Protein AF-A0A1A8FMG8-F1 (afdb_monomer_lite)

Radius of gyration: 20.98 Å; chains: 1; bounding box: 56×38×68 Å

Sequence (111 aa):
EGEAAQHEEPMEPPEDKEGRSFVEVINEKYSPENFPYRRGPGMGVVVPTAGLQGSPMKDRLNLPSVLVLNGCGICRAGDQAEIAVFCAHVMELDMSHNKLQDWHEVLLFTV

Organism: NCBI:txid1143690

pLDDT: mean 70.26, std 19.55, range [32.72, 92.75]

Structure (mmCIF, N/CA/C/O backbone):
data_AF-A0A1A8FMG8-F1
#
_entry.id   AF-A0A1A8FMG8-F1
#
loop_
_atom_site.group_PDB
_atom_site.id
_atom_site.type_symbol
_atom_site.l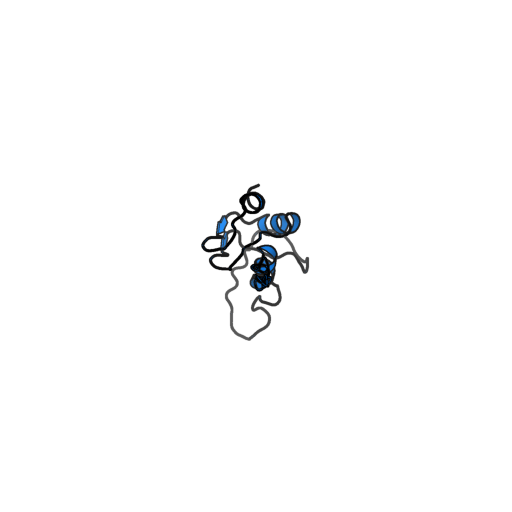abel_atom_id
_atom_site.label_alt_id
_atom_site.label_comp_id
_atom_site.label_asym_id
_atom_site.label_entity_id
_atom_site.label_seq_id
_atom_site.pdbx_PDB_ins_code
_atom_site.Cartn_x
_atom_site.Cartn_y
_atom_site.Cartn_z
_atom_site.occupancy
_atom_site.B_iso_or_equiv
_atom_site.auth_seq_id
_atom_site.auth_comp_id
_atom_site.auth_asym_id
_atom_site.auth_atom_id
_atom_site.pdbx_PDB_model_num
ATOM 1 N N . GLU A 1 1 ? -31.108 18.168 52.484 1.00 38.62 1 GLU A N 1
ATOM 2 C CA . GLU A 1 1 ? -31.113 18.857 51.177 1.00 38.62 1 GLU A CA 1
ATOM 3 C C . GLU A 1 1 ? -29.652 19.198 50.909 1.00 38.62 1 GLU A C 1
ATOM 5 O O . GLU A 1 1 ? -29.122 20.058 51.581 1.00 38.62 1 GLU A O 1
ATOM 10 N N . GLY A 1 2 ? -28.849 18.343 50.287 1.00 45.72 2 GLY A N 1
ATOM 11 C CA . GLY A 1 2 ? -28.903 17.921 48.891 1.00 45.72 2 GLY A CA 1
ATOM 12 C C . GLY A 1 2 ? -27.518 18.232 48.312 1.00 45.72 2 GLY A C 1
ATOM 13 O O . GLY A 1 2 ? -27.349 19.235 47.633 1.00 45.72 2 GLY A O 1
ATOM 14 N N . GLU A 1 3 ? -26.513 17.444 48.699 1.00 43.56 3 GLU A N 1
ATOM 15 C CA . GLU A 1 3 ? -25.111 17.644 48.321 1.00 43.56 3 GLU A CA 1
ATOM 16 C C . GLU A 1 3 ? -24.897 17.018 46.938 1.00 43.56 3 GLU A C 1
ATOM 18 O O . GLU A 1 3 ? -24.926 15.797 46.776 1.00 43.56 3 GLU A O 1
ATOM 23 N N . ALA A 1 4 ? -24.801 17.863 45.910 1.00 44.75 4 ALA A N 1
ATOM 24 C CA . ALA A 1 4 ? -24.586 17.428 44.538 1.00 44.75 4 ALA A CA 1
ATOM 25 C C . ALA A 1 4 ? -23.133 16.964 44.382 1.00 44.75 4 ALA A C 1
ATOM 27 O O . ALA A 1 4 ? -22.232 17.766 44.139 1.00 44.75 4 ALA A O 1
ATOM 28 N N . ALA A 1 5 ? -22.916 15.660 44.548 1.00 47.78 5 ALA A N 1
ATOM 29 C CA . ALA A 1 5 ? -21.690 14.996 44.142 1.00 47.78 5 ALA A CA 1
ATOM 30 C C . ALA A 1 5 ? -21.519 15.183 42.628 1.00 47.78 5 ALA A C 1
ATOM 32 O O . ALA A 1 5 ? -22.296 14.658 41.827 1.00 47.78 5 ALA A O 1
ATOM 33 N N . GLN A 1 6 ? -20.527 15.983 42.249 1.00 46.69 6 GLN A N 1
ATOM 34 C CA . GLN A 1 6 ? -20.083 16.110 40.871 1.00 46.69 6 GLN A CA 1
ATOM 35 C C . GLN A 1 6 ? -19.485 14.758 40.476 1.00 46.69 6 GLN A C 1
ATOM 37 O O . GLN A 1 6 ? -18.485 14.324 41.042 1.00 46.69 6 GLN A O 1
ATOM 42 N N . HIS A 1 7 ? -20.169 14.057 39.572 1.00 42.97 7 HIS A N 1
ATOM 43 C CA . HIS A 1 7 ? -19.649 12.872 38.904 1.00 42.97 7 HIS A CA 1
ATOM 44 C C . HIS A 1 7 ? -18.408 13.305 38.116 1.00 42.97 7 HIS A C 1
ATOM 46 O O . HIS A 1 7 ? -18.523 13.932 37.065 1.00 42.97 7 HIS A O 1
ATOM 52 N N . GLU A 1 8 ? -17.222 13.013 38.640 1.00 51.19 8 GLU A N 1
ATOM 53 C CA . GLU A 1 8 ? -16.017 12.933 37.823 1.00 51.19 8 GLU A CA 1
ATOM 54 C C . GLU A 1 8 ? -16.092 11.595 37.085 1.00 51.19 8 GLU A C 1
ATOM 56 O O . GLU A 1 8 ? -15.665 10.555 37.588 1.00 51.19 8 GLU A O 1
ATOM 61 N N . GLU A 1 9 ? -16.737 11.601 35.918 1.00 54.06 9 GLU A N 1
ATOM 62 C CA . GLU A 1 9 ? -16.620 10.481 34.990 1.00 54.06 9 GLU A CA 1
ATOM 63 C C . GLU A 1 9 ? -15.141 10.371 34.592 1.00 54.06 9 GLU A C 1
ATOM 65 O O . GLU A 1 9 ? -14.533 11.389 34.238 1.00 54.06 9 GLU A O 1
ATOM 70 N N . PRO A 1 10 ? -14.515 9.185 34.693 1.00 55.12 10 PRO A N 1
ATOM 71 C CA . PRO A 1 10 ? -13.142 9.027 34.258 1.00 55.12 10 PRO A CA 1
ATOM 72 C C . PRO A 1 10 ? -13.115 9.314 32.761 1.00 55.12 10 PRO A C 1
ATOM 74 O O . PRO A 1 10 ? -13.730 8.595 31.981 1.00 55.12 10 PRO A O 1
ATOM 77 N N . MET A 1 11 ? -12.430 10.396 32.390 1.00 49.41 11 MET A N 1
ATOM 78 C CA . MET A 1 11 ? -12.104 10.738 31.013 1.00 49.41 11 MET A CA 1
ATOM 79 C C . MET A 1 11 ? -11.535 9.487 30.345 1.00 49.41 11 MET A C 1
ATOM 81 O O . MET A 1 11 ? -10.411 9.076 30.639 1.00 49.41 11 MET A O 1
ATOM 85 N N . GLU A 1 12 ? -12.352 8.849 29.508 1.00 49.41 12 GLU A N 1
ATOM 86 C CA . GLU A 1 12 ? -11.921 7.740 28.675 1.00 49.41 12 GLU A CA 1
ATOM 87 C C . GLU A 1 12 ? -10.710 8.244 27.874 1.00 49.41 12 GLU A C 1
ATOM 89 O O . GLU A 1 12 ? -10.768 9.348 27.312 1.00 49.41 12 GLU A O 1
ATOM 94 N N . PRO A 1 13 ? -9.571 7.525 27.888 1.00 51.00 13 PRO A N 1
ATOM 95 C CA . PRO A 1 13 ? -8.430 7.918 27.076 1.00 51.00 13 PRO A CA 1
ATOM 96 C C . PRO A 1 13 ? -8.911 8.023 25.624 1.00 51.00 13 PRO A C 1
ATOM 98 O O . PRO A 1 13 ? -9.755 7.217 25.226 1.00 51.00 13 PRO A O 1
ATOM 101 N N . PRO A 1 14 ? -8.441 9.014 24.844 1.00 51.84 14 PRO A N 1
ATOM 102 C CA . PRO A 1 14 ? -8.870 9.162 23.460 1.00 51.84 14 PRO A CA 1
ATOM 103 C C . PRO A 1 14 ? -8.670 7.821 22.759 1.00 51.84 14 PRO A C 1
ATOM 105 O O . PRO A 1 14 ? -7.534 7.359 22.673 1.00 51.84 14 PRO A O 1
ATOM 108 N N . GLU A 1 15 ? -9.769 7.187 22.334 1.00 50.34 15 GLU A N 1
ATOM 109 C CA . GLU A 1 15 ? -9.728 5.917 21.614 1.00 50.34 15 GLU A CA 1
ATOM 110 C C . GLU A 1 15 ? -8.694 6.047 20.503 1.00 50.34 15 GLU A C 1
ATOM 112 O O . GLU A 1 15 ? -8.780 6.948 19.661 1.00 50.34 15 GLU A O 1
ATOM 117 N N . ASP A 1 16 ? -7.674 5.199 20.585 1.00 50.31 16 ASP A N 1
ATOM 118 C CA . ASP A 1 16 ? -6.466 5.235 19.787 1.00 50.31 16 ASP A CA 1
ATOM 119 C C . ASP A 1 16 ? -6.759 5.568 18.314 1.00 50.31 16 ASP A C 1
ATOM 121 O O . ASP A 1 16 ? -7.082 4.707 17.493 1.00 50.31 16 ASP A O 1
ATOM 125 N N . LYS A 1 17 ? -6.508 6.827 17.938 1.00 49.53 17 LYS A N 1
ATOM 126 C CA . LYS A 1 17 ? -6.073 7.171 16.574 1.00 49.53 17 LYS A CA 1
ATOM 127 C C . LYS A 1 17 ? -4.612 6.746 16.333 1.00 49.53 17 LYS A C 1
ATOM 129 O O . LYS A 1 17 ? -4.020 7.132 15.326 1.00 49.53 17 LYS A O 1
ATOM 134 N N . GLU A 1 18 ? -4.075 5.920 17.228 1.00 58.16 18 GLU A N 1
ATOM 135 C CA . GLU A 1 18 ? -2.754 5.294 17.257 1.00 58.16 18 GLU A CA 1
ATOM 136 C C . GLU A 1 18 ? -2.700 3.986 16.438 1.00 58.16 18 GLU A C 1
ATOM 138 O O . GLU A 1 18 ? -1.956 3.055 16.743 1.00 58.16 18 GLU A O 1
ATOM 143 N N . GLY A 1 19 ? -3.528 3.844 15.402 1.00 71.19 19 GLY A N 1
ATOM 144 C CA . GLY A 1 19 ? -3.394 2.714 14.486 1.00 71.19 19 GLY A CA 1
ATOM 145 C C . GLY A 1 19 ? -2.397 3.006 13.359 1.00 71.19 19 GLY A C 1
ATOM 146 O O . GLY A 1 19 ? -2.107 4.157 13.032 1.00 71.19 19 GLY A O 1
ATOM 147 N N . ARG A 1 20 ? -1.860 1.937 12.762 1.00 88.19 20 ARG A N 1
ATOM 148 C CA . ARG A 1 20 ? -0.809 2.026 11.739 1.00 88.19 20 ARG A CA 1
ATOM 149 C C . ARG A 1 20 ? -1.337 2.627 10.439 1.00 88.19 20 ARG A C 1
ATOM 151 O O . ARG A 1 20 ? -2.464 2.342 10.027 1.00 88.19 20 ARG A O 1
ATOM 158 N N . SER A 1 21 ? -0.501 3.401 9.764 1.00 91.56 21 SER A N 1
ATOM 159 C CA . SER A 1 21 ? -0.756 3.898 8.418 1.00 91.56 21 SER A CA 1
ATOM 160 C C . SER A 1 21 ? -0.250 2.941 7.335 1.00 91.56 21 SER A C 1
ATOM 162 O O . SER A 1 21 ? 0.630 2.109 7.574 1.00 91.56 21 SER A O 1
ATOM 164 N N . PHE A 1 22 ? -0.785 3.061 6.118 1.00 91.06 22 PHE A N 1
ATOM 165 C CA . PHE A 1 22 ? -0.281 2.326 4.955 1.00 91.06 22 PHE A CA 1
ATOM 166 C C . PHE A 1 22 ? 1.203 2.624 4.709 1.00 91.06 22 PHE A C 1
ATOM 168 O O . PHE A 1 22 ? 1.983 1.692 4.524 1.00 91.06 22 PHE A O 1
ATOM 175 N N . VAL A 1 23 ? 1.601 3.899 4.780 1.00 88.38 23 VAL A N 1
ATOM 176 C CA . VAL A 1 23 ? 2.999 4.335 4.624 1.00 88.38 23 VAL A CA 1
ATOM 177 C C . VAL A 1 23 ? 3.914 3.647 5.641 1.00 88.38 23 VAL A C 1
ATOM 179 O O . VAL A 1 23 ? 4.956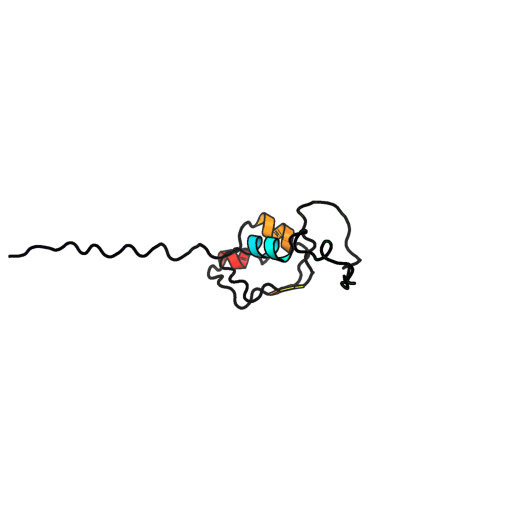 3.109 5.270 1.00 88.38 23 VAL A O 1
ATOM 182 N N . GLU A 1 24 ? 3.516 3.589 6.914 1.00 88.88 24 GLU A N 1
ATOM 183 C CA . GLU A 1 24 ? 4.298 2.907 7.954 1.00 88.88 24 GLU A CA 1
ATOM 184 C C . GLU A 1 24 ? 4.429 1.408 7.688 1.00 88.88 24 GLU A C 1
ATOM 186 O O . GLU A 1 24 ? 5.532 0.868 7.761 1.00 88.88 24 GLU A O 1
ATOM 191 N N . VAL A 1 25 ? 3.333 0.730 7.331 1.00 88.25 25 VAL A N 1
ATOM 192 C CA . VAL A 1 25 ? 3.358 -0.715 7.055 1.00 88.25 25 VAL A CA 1
ATOM 193 C C . VAL A 1 25 ? 4.219 -1.035 5.836 1.00 88.25 25 VAL A C 1
ATOM 195 O O . VAL A 1 25 ? 4.954 -2.024 5.845 1.00 88.25 25 VAL A O 1
ATOM 198 N N . ILE A 1 26 ? 4.157 -0.205 4.795 1.00 86.00 26 ILE A N 1
ATOM 199 C CA . ILE A 1 26 ? 4.999 -0.339 3.607 1.00 86.00 26 ILE A CA 1
ATOM 200 C C . ILE A 1 26 ? 6.470 -0.191 3.965 1.00 86.00 26 ILE A C 1
ATOM 202 O O . ILE A 1 26 ? 7.273 -1.060 3.614 1.00 86.00 26 ILE A O 1
ATOM 206 N N . ASN A 1 27 ? 6.812 0.859 4.707 1.00 82.62 27 ASN A N 1
ATOM 207 C CA . ASN A 1 27 ? 8.178 1.083 5.149 1.00 82.62 27 ASN A CA 1
ATOM 208 C C . ASN A 1 27 ? 8.663 -0.063 6.044 1.00 82.62 27 ASN A C 1
ATOM 210 O O . ASN A 1 27 ? 9.768 -0.547 5.843 1.00 82.62 27 ASN A O 1
ATOM 214 N N . GLU A 1 28 ? 7.849 -0.587 6.959 1.00 81.81 28 GLU A N 1
ATOM 215 C CA . GLU A 1 28 ? 8.221 -1.727 7.809 1.00 81.81 28 GLU A CA 1
ATOM 216 C C . GLU A 1 28 ? 8.455 -3.009 6.984 1.00 81.81 28 GLU A C 1
ATOM 218 O O . GLU A 1 28 ? 9.474 -3.689 7.129 1.00 81.81 28 GLU A O 1
ATOM 223 N N . LYS A 1 29 ? 7.527 -3.345 6.079 1.00 80.00 29 LYS A N 1
ATOM 224 C CA . LYS A 1 29 ? 7.570 -4.594 5.302 1.00 80.00 29 LYS A CA 1
ATOM 225 C C . LYS A 1 29 ? 8.664 -4.599 4.246 1.00 80.00 29 LYS A C 1
ATOM 227 O O . LYS A 1 29 ? 9.329 -5.623 4.077 1.00 80.00 29 LYS A O 1
ATOM 232 N N . TYR A 1 30 ? 8.838 -3.480 3.555 1.00 75.81 30 TYR A N 1
ATOM 233 C CA . TYR A 1 30 ? 9.707 -3.364 2.391 1.00 75.81 30 TYR A CA 1
ATOM 234 C C . TYR A 1 30 ? 10.977 -2.560 2.678 1.00 75.81 30 TYR A C 1
ATOM 236 O O . TYR A 1 30 ? 11.740 -2.297 1.756 1.00 75.81 30 TYR A O 1
ATOM 244 N N . SER A 1 31 ? 11.273 -2.207 3.932 1.00 70.50 31 SER A N 1
ATOM 245 C CA . SER A 1 31 ? 12.547 -1.563 4.265 1.00 70.50 31 SER A CA 1
ATOM 246 C C . SER A 1 31 ? 13.746 -2.346 3.712 1.00 70.50 31 SER A C 1
ATOM 248 O O . SER A 1 31 ? 13.805 -3.570 3.873 1.00 70.50 31 SER A O 1
ATOM 250 N N . PRO A 1 32 ? 14.755 -1.665 3.130 1.00 63.62 32 PRO A N 1
ATOM 251 C CA . PRO A 1 32 ? 15.979 -2.297 2.624 1.00 63.62 32 PRO A CA 1
ATOM 252 C C . PRO A 1 32 ? 16.714 -3.128 3.687 1.00 63.62 32 PRO A C 1
ATOM 254 O O . PRO A 1 32 ? 17.410 -4.083 3.348 1.00 63.62 32 PRO A O 1
ATOM 257 N N . GLU A 1 33 ? 16.534 -2.797 4.967 1.00 63.03 33 GLU A N 1
ATOM 258 C CA . GLU A 1 33 ? 17.106 -3.508 6.117 1.00 63.03 33 GLU A CA 1
ATOM 259 C C . GLU A 1 33 ? 16.368 -4.812 6.462 1.00 63.03 33 GLU A C 1
ATOM 261 O O . GLU A 1 33 ? 16.970 -5.733 7.015 1.00 63.03 33 GLU A O 1
ATOM 266 N N . ASN A 1 34 ? 15.084 -4.912 6.105 1.00 58.38 34 ASN A N 1
ATOM 267 C CA . ASN A 1 34 ? 14.254 -6.099 6.310 1.00 58.38 34 ASN A CA 1
ATOM 268 C C . ASN A 1 34 ? 14.337 -7.079 5.124 1.00 58.38 34 ASN A C 1
ATOM 270 O O . ASN A 1 34 ? 13.938 -8.241 5.230 1.00 58.38 34 ASN A O 1
ATOM 274 N N . PHE A 1 35 ? 14.904 -6.643 3.993 1.00 56.66 35 PHE A N 1
ATOM 275 C CA . PHE A 1 35 ? 15.237 -7.549 2.903 1.00 56.66 35 PHE A CA 1
ATOM 276 C C . PHE A 1 35 ? 16.399 -8.473 3.321 1.00 56.66 35 PHE A C 1
ATOM 278 O O . PHE A 1 35 ? 17.452 -7.994 3.749 1.00 56.66 35 PHE A O 1
ATOM 285 N N . PRO A 1 36 ? 16.277 -9.805 3.149 1.00 53.16 36 PRO A N 1
ATOM 286 C CA . PRO A 1 36 ? 17.214 -10.801 3.687 1.00 53.16 36 PRO A CA 1
ATOM 287 C C . PRO A 1 36 ? 18.638 -10.784 3.093 1.00 53.16 36 PRO A C 1
ATOM 289 O O . PRO A 1 36 ? 19.433 -11.682 3.365 1.00 53.16 36 PRO A O 1
ATOM 292 N N . TYR A 1 37 ? 19.038 -9.745 2.357 1.00 47.47 37 TYR A N 1
ATOM 293 C CA . TYR A 1 37 ? 20.383 -9.605 1.791 1.00 47.47 37 TYR A CA 1
ATOM 294 C C . TYR A 1 37 ? 21.507 -9.415 2.826 1.00 47.47 37 TYR A C 1
ATOM 296 O O . TYR A 1 37 ? 22.672 -9.280 2.448 1.00 47.47 37 TYR A O 1
ATOM 304 N N . ARG A 1 38 ? 21.205 -9.417 4.133 1.00 52.66 38 ARG A N 1
ATOM 305 C CA . ARG A 1 38 ? 22.202 -9.236 5.202 1.00 52.66 38 ARG A CA 1
ATOM 306 C C . ARG A 1 38 ? 22.123 -10.250 6.346 1.00 52.66 38 ARG A C 1
ATOM 308 O O . ARG A 1 38 ? 22.641 -9.967 7.423 1.00 52.66 38 ARG A O 1
ATOM 315 N N . ARG A 1 39 ? 21.555 -11.450 6.153 1.00 53.69 39 ARG A N 1
ATOM 316 C CA . ARG A 1 39 ? 21.666 -12.499 7.187 1.00 53.69 39 ARG A CA 1
ATOM 317 C C . ARG A 1 39 ? 21.707 -13.927 6.636 1.00 53.69 39 ARG A C 1
ATOM 319 O O . ARG A 1 39 ? 20.742 -14.671 6.726 1.00 53.69 39 ARG A O 1
ATOM 326 N N . GLY A 1 40 ? 22.889 -14.328 6.169 1.00 48.47 40 GLY A N 1
ATOM 327 C CA . GLY A 1 40 ? 23.316 -15.732 6.163 1.00 48.47 40 GLY A CA 1
ATOM 328 C C . GLY A 1 40 ? 23.732 -16.298 4.796 1.00 48.47 40 GLY A C 1
ATOM 329 O O . GLY A 1 40 ? 23.223 -15.862 3.768 1.00 48.47 40 GLY A O 1
ATOM 330 N N . PRO A 1 41 ? 24.637 -17.297 4.768 1.00 52.88 41 PRO A N 1
ATOM 331 C CA . PRO A 1 41 ? 25.070 -18.008 3.561 1.00 52.88 41 PRO A CA 1
ATOM 332 C C . PRO A 1 41 ? 24.019 -19.032 3.078 1.00 52.88 41 PRO A C 1
ATOM 334 O O . PRO A 1 41 ? 24.346 -20.172 2.758 1.00 52.88 41 PRO A O 1
ATOM 337 N N . GLY A 1 42 ? 22.741 -18.650 3.066 1.00 53.66 42 GLY A N 1
ATOM 338 C CA . GLY A 1 42 ? 21.637 -19.466 2.566 1.00 53.66 42 GLY A CA 1
ATOM 339 C C . GLY A 1 42 ? 21.067 -18.829 1.308 1.00 53.66 42 GLY A C 1
ATOM 340 O O . GLY A 1 42 ? 20.713 -17.653 1.325 1.00 53.66 42 GLY A O 1
ATOM 341 N N . MET A 1 43 ? 20.998 -19.584 0.212 1.00 48.47 43 MET A N 1
ATOM 342 C CA . MET A 1 43 ? 20.354 -19.134 -1.021 1.00 48.47 43 MET A CA 1
ATOM 343 C C . MET A 1 43 ? 18.884 -18.783 -0.755 1.00 48.47 43 MET A C 1
ATOM 345 O O . MET A 1 43 ? 18.036 -19.666 -0.663 1.00 48.47 43 MET A O 1
ATOM 349 N N . GLY A 1 44 ? 18.582 -17.492 -0.649 1.00 51.53 44 GLY A N 1
ATOM 350 C CA . GLY A 1 44 ? 17.235 -16.979 -0.851 1.00 51.53 44 GLY A CA 1
ATOM 351 C C . GLY A 1 44 ? 16.999 -16.835 -2.349 1.00 51.53 44 GLY A C 1
ATOM 352 O O . GLY A 1 44 ? 17.777 -16.170 -3.034 1.00 51.53 44 GLY A O 1
ATOM 353 N N . VAL A 1 45 ? 15.951 -17.469 -2.874 1.00 49.25 45 VAL A N 1
ATOM 354 C CA . VAL A 1 45 ? 15.505 -17.206 -4.244 1.00 49.25 45 VAL A CA 1
ATOM 355 C C . VAL A 1 45 ? 14.927 -15.802 -4.258 1.00 49.25 45 VAL A C 1
ATOM 357 O O . VAL A 1 45 ? 13.848 -15.552 -3.728 1.00 49.25 45 VAL A O 1
ATOM 360 N N . VAL A 1 46 ? 15.666 -14.880 -4.857 1.00 51.59 46 VAL A N 1
ATOM 361 C CA . VAL A 1 46 ? 15.108 -13.604 -5.277 1.00 51.59 46 VAL A CA 1
ATOM 362 C C . VAL A 1 46 ? 14.569 -13.828 -6.674 1.00 51.59 46 VAL A C 1
ATOM 364 O O . VAL A 1 46 ? 15.301 -14.270 -7.556 1.00 51.59 46 VAL A O 1
ATOM 367 N N . VAL A 1 47 ? 13.281 -13.566 -6.868 1.00 49.81 47 VAL A N 1
ATOM 368 C CA . VAL A 1 47 ? 12.747 -13.246 -8.189 1.00 49.81 47 VAL A CA 1
ATOM 369 C C . VAL A 1 47 ? 13.060 -11.770 -8.405 1.00 49.81 47 VAL A C 1
ATOM 371 O O . VAL A 1 47 ? 12.325 -10.924 -7.895 1.00 49.81 47 VAL A O 1
ATOM 374 N N . PRO A 1 48 ? 14.171 -11.404 -9.074 1.00 44.81 48 PRO A N 1
ATOM 375 C CA . PRO A 1 48 ? 14.283 -10.047 -9.556 1.00 44.81 48 PRO A CA 1
ATOM 376 C C . PRO A 1 48 ? 13.126 -9.879 -10.535 1.00 44.81 48 PRO A C 1
ATOM 378 O O . PRO A 1 48 ? 13.016 -10.641 -11.499 1.00 44.81 48 PRO A O 1
ATOM 381 N N . THR A 1 49 ? 12.264 -8.894 -10.302 1.00 45.06 49 THR A N 1
ATOM 382 C CA . THR A 1 49 ? 11.385 -8.356 -11.342 1.00 45.06 49 THR A CA 1
ATOM 383 C C . THR A 1 49 ? 12.295 -7.695 -12.380 1.00 45.06 49 THR A C 1
ATOM 385 O O . THR A 1 49 ? 12.482 -6.482 -12.420 1.00 45.06 49 THR A O 1
ATOM 388 N N . ALA A 1 50 ? 12.997 -8.522 -13.153 1.00 42.66 50 ALA A N 1
ATOM 389 C CA . ALA A 1 50 ? 13.913 -8.117 -14.193 1.00 42.66 50 ALA A CA 1
ATOM 390 C C . ALA A 1 50 ? 13.067 -7.537 -15.325 1.00 42.66 50 ALA A C 1
ATOM 392 O O . ALA A 1 50 ? 12.451 -8.280 -16.085 1.00 42.66 50 ALA A O 1
ATOM 393 N N . GLY A 1 51 ? 12.995 -6.208 -15.411 1.00 41.28 51 GLY A N 1
ATOM 394 C CA . GLY A 1 51 ? 12.326 -5.567 -16.541 1.00 41.28 51 GLY A CA 1
ATOM 395 C C . GLY A 1 51 ? 12.090 -4.063 -16.467 1.00 41.28 51 GLY A C 1
ATOM 396 O O . GLY A 1 51 ? 12.010 -3.446 -17.522 1.00 41.28 51 GLY A O 1
ATOM 397 N N . LEU A 1 52 ? 12.024 -3.437 -15.288 1.00 44.28 52 LEU A N 1
ATOM 398 C CA . LEU A 1 52 ? 11.731 -2.000 -15.191 1.00 44.28 52 LEU A CA 1
ATOM 399 C C . LEU A 1 52 ? 12.853 -1.258 -14.453 1.00 44.28 52 LEU A C 1
ATOM 401 O O . LEU A 1 52 ? 12.956 -1.270 -13.236 1.00 44.28 52 LEU A O 1
ATOM 405 N N . GLN A 1 53 ? 13.748 -0.692 -15.263 1.00 43.66 53 GLN A N 1
ATOM 406 C CA . GLN A 1 53 ? 14.593 0.483 -15.020 1.00 43.66 53 GLN A CA 1
ATOM 407 C C . GLN A 1 53 ? 14.798 0.972 -13.561 1.00 43.66 53 GLN A C 1
ATOM 409 O O . GLN A 1 53 ? 13.976 1.693 -13.014 1.00 43.66 53 GLN A O 1
ATOM 414 N N . GLY A 1 54 ? 16.020 0.768 -13.045 1.00 32.72 54 GLY A N 1
ATOM 415 C CA . GLY A 1 54 ? 16.916 1.906 -12.778 1.00 32.72 54 GLY A CA 1
ATOM 416 C C . GLY A 1 54 ? 17.003 2.517 -11.366 1.00 32.72 54 GLY A C 1
ATOM 417 O O . GLY A 1 54 ? 16.635 3.667 -11.203 1.00 32.72 54 GLY A O 1
ATOM 418 N N . SER A 1 55 ? 17.700 1.835 -10.444 1.00 35.47 55 SER A N 1
ATOM 419 C CA . SER A 1 55 ? 18.777 2.389 -9.577 1.00 35.47 55 SER A CA 1
ATOM 420 C C . SER A 1 55 ? 18.468 3.603 -8.637 1.00 35.47 55 SER A C 1
ATOM 422 O O . SER A 1 55 ? 17.332 4.016 -8.454 1.00 35.47 55 SER A O 1
ATOM 424 N N . PRO A 1 56 ? 19.470 4.149 -7.925 1.00 38.97 56 PRO A N 1
ATOM 425 C CA . PRO A 1 56 ? 19.749 4.032 -6.498 1.00 38.97 56 PRO A CA 1
ATOM 426 C C . PRO A 1 56 ? 19.196 5.223 -5.687 1.00 38.97 56 PRO A C 1
ATOM 428 O O . PRO A 1 56 ? 19.935 6.141 -5.336 1.00 38.97 56 PRO A O 1
ATOM 431 N N . MET A 1 57 ? 17.908 5.232 -5.361 1.00 37.56 57 MET A N 1
ATOM 432 C CA . MET A 1 57 ? 17.421 6.083 -4.271 1.00 37.56 57 MET A CA 1
ATOM 433 C C . MET A 1 57 ? 17.270 5.210 -3.036 1.00 37.56 57 MET A C 1
ATOM 435 O O . MET A 1 57 ? 16.591 4.189 -3.082 1.00 37.56 57 MET A O 1
ATOM 439 N N . LYS A 1 58 ? 17.928 5.605 -1.943 1.00 44.31 58 LYS A N 1
ATOM 440 C CA . LYS A 1 58 ? 17.911 4.899 -0.653 1.00 44.31 58 LYS A CA 1
ATOM 441 C C . LYS A 1 58 ? 16.491 4.748 -0.071 1.00 44.31 58 LYS A C 1
ATOM 443 O O . LYS A 1 58 ? 16.307 3.941 0.828 1.00 44.31 58 LYS A O 1
ATOM 448 N N . ASP A 1 59 ? 15.517 5.436 -0.669 1.00 53.16 59 ASP A N 1
ATOM 449 C CA . ASP A 1 59 ? 14.138 5.575 -0.203 1.00 53.16 59 ASP A CA 1
ATOM 450 C C . ASP A 1 59 ? 13.085 5.171 -1.261 1.00 53.16 59 ASP A C 1
ATOM 452 O O . ASP A 1 59 ? 11.891 5.357 -1.052 1.00 53.16 59 ASP A O 1
ATOM 456 N N . ARG A 1 60 ? 13.488 4.624 -2.424 1.00 57.44 60 ARG A N 1
ATOM 457 C CA . ARG A 1 60 ? 12.534 4.091 -3.420 1.00 57.44 60 ARG A CA 1
ATOM 458 C C . ARG A 1 60 ? 12.384 2.586 -3.251 1.00 57.44 60 ARG A C 1
ATOM 460 O O . ARG A 1 60 ? 13.191 1.801 -3.749 1.00 57.44 60 ARG A O 1
ATOM 467 N N . LEU A 1 61 ? 11.341 2.200 -2.530 1.00 65.19 61 LEU A N 1
ATOM 468 C CA . LEU A 1 61 ? 10.955 0.810 -2.336 1.00 65.19 61 LEU A CA 1
ATOM 469 C C . LEU A 1 61 ? 10.609 0.171 -3.689 1.00 65.19 61 LEU A C 1
ATOM 471 O O . LEU A 1 61 ? 9.781 0.686 -4.436 1.00 65.19 61 LEU A O 1
ATOM 475 N N . ASN A 1 62 ? 11.248 -0.957 -4.014 1.00 67.00 62 ASN A N 1
ATOM 476 C CA . ASN A 1 62 ? 10.877 -1.759 -5.182 1.00 67.00 62 ASN A CA 1
ATOM 477 C C . ASN A 1 62 ? 9.666 -2.614 -4.801 1.00 67.00 62 ASN A C 1
ATOM 479 O O . ASN A 1 62 ? 9.823 -3.745 -4.337 1.00 67.00 62 ASN A O 1
ATOM 483 N N . LEU A 1 63 ? 8.469 -2.042 -4.929 1.00 76.31 63 LEU A N 1
ATOM 484 C CA . LEU A 1 63 ? 7.232 -2.737 -4.595 1.00 76.31 63 LEU A CA 1
ATOM 485 C C . LEU A 1 63 ? 6.795 -3.670 -5.737 1.00 76.31 63 LEU A C 1
ATOM 487 O O . LEU A 1 63 ? 6.985 -3.345 -6.913 1.00 76.31 63 LEU A O 1
ATOM 491 N N . PRO A 1 64 ? 6.245 -4.854 -5.416 1.00 80.25 64 PRO A N 1
ATOM 492 C CA . PRO A 1 64 ? 5.683 -5.755 -6.417 1.00 80.25 64 PRO A CA 1
ATOM 493 C C . PRO A 1 64 ? 4.463 -5.124 -7.105 1.00 80.25 64 PRO A C 1
ATOM 495 O O . PRO A 1 64 ? 3.768 -4.302 -6.515 1.00 80.25 64 PRO A O 1
ATOM 498 N N . SER A 1 65 ? 4.156 -5.557 -8.333 1.00 83.94 65 SER A N 1
ATOM 499 C CA . S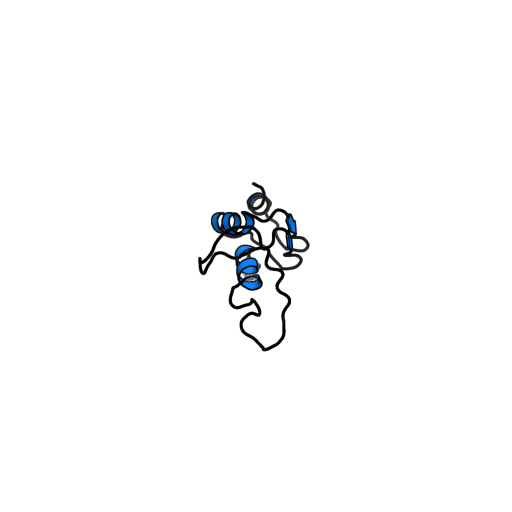ER A 1 65 ? 2.955 -5.106 -9.059 1.00 83.94 65 SER A CA 1
ATOM 500 C C . SER A 1 65 ? 1.650 -5.532 -8.378 1.00 83.94 65 SER A C 1
ATOM 502 O O . SER A 1 65 ? 0.618 -4.910 -8.594 1.00 83.94 65 SER A O 1
ATOM 504 N N . VAL A 1 66 ? 1.697 -6.587 -7.563 1.00 86.50 66 VAL A N 1
ATOM 505 C CA . VAL A 1 66 ? 0.607 -7.023 -6.686 1.00 86.50 66 VAL A CA 1
ATOM 506 C C . VAL A 1 66 ? 1.089 -6.872 -5.250 1.00 86.50 66 VAL A C 1
ATOM 508 O O . VAL A 1 66 ? 2.023 -7.559 -4.829 1.00 86.50 66 VAL A O 1
ATOM 511 N N . LEU A 1 67 ? 0.469 -5.964 -4.505 1.00 87.06 67 LEU A N 1
ATOM 512 C CA . LEU A 1 67 ? 0.832 -5.606 -3.143 1.00 87.06 67 LEU A CA 1
ATOM 513 C C . LEU A 1 67 ? -0.236 -6.120 -2.174 1.00 87.06 67 LEU A C 1
ATOM 515 O O . LEU A 1 67 ? -1.385 -5.688 -2.213 1.00 87.06 67 LEU A O 1
ATOM 519 N N . VAL A 1 68 ? 0.150 -7.044 -1.292 1.00 89.38 68 VAL A N 1
ATOM 520 C CA . VAL A 1 68 ? -0.763 -7.671 -0.325 1.00 89.38 68 VAL A CA 1
ATOM 521 C C . VAL A 1 68 ? -0.429 -7.196 1.083 1.00 89.38 68 VAL A C 1
ATOM 523 O O . VAL A 1 68 ? 0.604 -7.562 1.643 1.00 89.38 68 VAL A O 1
ATOM 526 N N . LEU A 1 69 ? -1.328 -6.402 1.663 1.00 88.12 69 LEU A N 1
ATOM 527 C CA . LEU A 1 69 ? -1.241 -5.840 3.015 1.00 88.12 69 LEU A CA 1
ATOM 528 C C . LEU A 1 69 ? -2.450 -6.243 3.874 1.00 88.12 69 LEU A C 1
ATOM 530 O O . LEU A 1 69 ? -2.903 -5.496 4.746 1.00 88.12 69 LEU A O 1
ATOM 534 N N . ASN A 1 70 ? -2.980 -7.441 3.639 1.00 88.75 70 ASN A N 1
ATOM 535 C CA . ASN A 1 70 ? -4.077 -8.008 4.411 1.00 88.75 70 ASN A CA 1
ATOM 536 C C . ASN A 1 70 ? -3.756 -8.067 5.917 1.00 88.75 70 ASN A C 1
ATOM 538 O O . ASN A 1 70 ? -2.642 -8.421 6.311 1.00 88.75 70 ASN A O 1
ATOM 542 N N . GLY A 1 71 ? -4.732 -7.724 6.764 1.00 87.44 71 GLY A N 1
ATOM 543 C CA . GLY A 1 71 ? -4.632 -7.944 8.213 1.00 87.44 71 GLY A CA 1
ATOM 544 C C . GLY A 1 71 ? -3.526 -7.145 8.914 1.00 87.44 71 GLY A C 1
ATOM 545 O O . GLY A 1 71 ? -3.143 -7.470 10.037 1.00 87.44 71 GLY A O 1
ATOM 546 N N . CYS A 1 72 ? -2.997 -6.097 8.277 1.00 88.75 72 CYS A N 1
ATOM 547 C CA . CYS A 1 72 ? -1.904 -5.289 8.818 1.00 88.75 72 CYS A CA 1
ATOM 548 C C . CYS A 1 72 ? -2.367 -4.278 9.884 1.00 88.75 72 CYS A C 1
ATOM 550 O O . CYS A 1 72 ? -1.547 -3.571 10.467 1.00 88.75 72 CYS A O 1
ATOM 552 N N . GLY A 1 73 ? -3.663 -4.223 10.195 1.00 89.44 73 GLY A N 1
ATOM 553 C CA . GLY A 1 73 ? -4.215 -3.280 11.167 1.00 89.44 73 GLY A CA 1
ATOM 554 C C . GLY A 1 73 ? -4.091 -1.828 10.712 1.00 89.44 73 GLY A C 1
ATOM 555 O O . GLY A 1 73 ? -4.037 -0.939 11.558 1.00 89.44 73 GLY A O 1
ATOM 556 N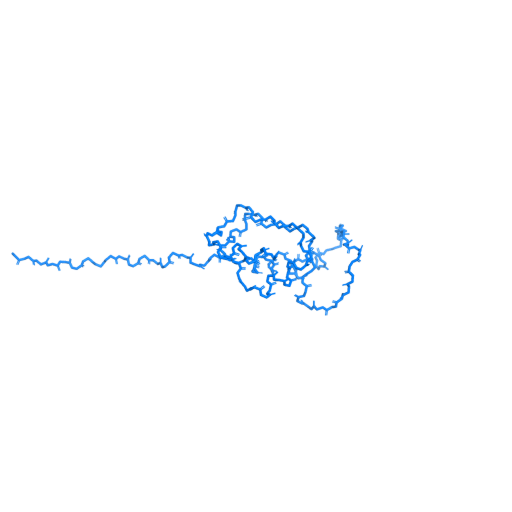 N . ILE A 1 74 ? -4.028 -1.603 9.397 1.00 92.38 74 ILE A N 1
ATOM 557 C CA . ILE A 1 74 ? -3.949 -0.270 8.813 1.00 92.38 74 ILE A CA 1
ATOM 558 C C . ILE A 1 74 ? -5.267 0.437 9.093 1.00 92.38 74 ILE A C 1
ATOM 560 O O . ILE A 1 74 ? -6.320 -0.038 8.669 1.00 92.38 74 ILE A O 1
ATOM 564 N N . CYS A 1 75 ? -5.227 1.539 9.827 1.00 92.12 75 CYS A N 1
ATOM 565 C CA . CYS A 1 75 ? -6.410 2.355 10.087 1.00 92.12 75 CYS A CA 1
ATOM 566 C C . CYS A 1 75 ? -6.359 3.696 9.363 1.00 92.12 75 CYS A C 1
ATOM 568 O O . CYS A 1 75 ? -7.381 4.374 9.318 1.00 92.12 75 CYS A O 1
ATOM 570 N N . ARG A 1 76 ? -5.182 4.065 8.831 1.00 92.75 76 ARG A N 1
ATOM 571 C CA . ARG A 1 76 ? -4.952 5.323 8.127 1.00 92.75 76 ARG A CA 1
ATOM 572 C C . ARG A 1 76 ? -4.192 5.130 6.813 1.00 92.75 76 ARG A C 1
ATOM 574 O O . ARG A 1 76 ? -3.337 4.257 6.719 1.00 92.75 76 ARG A O 1
ATOM 581 N N . ALA A 1 77 ? -4.438 5.944 5.799 1.00 91.38 77 ALA A N 1
ATOM 582 C CA . ALA A 1 77 ? -3.668 5.909 4.556 1.00 91.38 77 ALA A CA 1
ATOM 583 C C . ALA A 1 77 ? -2.272 6.537 4.741 1.00 91.38 77 ALA A C 1
ATOM 585 O O . ALA A 1 77 ? -1.257 5.914 4.436 1.00 91.38 77 ALA A O 1
ATOM 586 N N . GLY A 1 78 ? -2.202 7.733 5.328 1.00 89.69 78 GLY A N 1
ATOM 587 C CA . GLY A 1 78 ? -0.955 8.497 5.448 1.00 89.69 78 GLY A CA 1
ATOM 588 C C . GLY A 1 78 ? -0.822 9.565 4.360 1.00 89.69 78 GLY A C 1
ATOM 589 O O . GLY A 1 78 ? -1.831 10.080 3.878 1.00 89.69 78 GLY A O 1
ATOM 590 N N . ASP A 1 79 ? 0.413 9.936 4.018 1.00 89.44 79 ASP A N 1
ATOM 591 C CA . ASP A 1 79 ? 0.693 11.006 3.057 1.00 89.44 79 ASP A CA 1
ATOM 592 C C . ASP A 1 79 ? 0.389 10.588 1.608 1.00 89.44 79 ASP A C 1
ATOM 594 O O . ASP A 1 79 ? 0.845 9.551 1.126 1.00 89.44 79 ASP A O 1
ATOM 598 N N . GLN A 1 80 ? -0.369 11.420 0.890 1.00 89.50 80 GLN A N 1
ATOM 599 C CA . GLN A 1 80 ? -0.797 11.128 -0.479 1.00 89.50 80 GLN A CA 1
ATOM 600 C C . GLN A 1 80 ? 0.370 11.085 -1.476 1.00 89.50 80 GLN A C 1
ATOM 602 O O . GLN A 1 80 ? 0.334 10.289 -2.416 1.00 89.50 80 GLN A O 1
ATOM 607 N N . ALA A 1 81 ? 1.395 11.925 -1.309 1.00 88.25 81 ALA A N 1
ATOM 608 C CA . ALA A 1 81 ? 2.538 11.931 -2.214 1.00 88.25 81 ALA A CA 1
ATOM 609 C C . ALA A 1 81 ? 3.378 10.661 -2.031 1.00 88.25 81 ALA A C 1
ATOM 611 O O . ALA A 1 81 ? 3.797 10.061 -3.021 1.00 88.25 81 ALA A O 1
ATOM 612 N N . GLU A 1 82 ? 3.559 10.205 -0.790 1.00 87.19 82 GLU A N 1
ATOM 613 C CA . GLU A 1 82 ? 4.203 8.921 -0.497 1.00 87.19 82 GLU A CA 1
ATOM 614 C C . GLU A 1 82 ? 3.403 7.744 -1.067 1.00 87.19 82 GLU A C 1
ATOM 616 O O . GLU A 1 82 ? 3.971 6.896 -1.758 1.00 87.19 82 GLU A O 1
ATOM 621 N N . ILE A 1 83 ? 2.078 7.726 -0.873 1.00 88.81 83 ILE A N 1
ATOM 622 C CA . ILE A 1 83 ? 1.193 6.707 -1.461 1.00 88.81 83 ILE A CA 1
ATOM 623 C C . ILE A 1 83 ? 1.339 6.675 -2.986 1.00 88.81 83 ILE A C 1
ATOM 625 O O . ILE A 1 83 ? 1.509 5.599 -3.555 1.00 88.81 83 ILE A O 1
ATOM 629 N N . ALA A 1 84 ? 1.333 7.831 -3.658 1.00 87.12 84 ALA A N 1
ATOM 630 C CA . ALA A 1 84 ? 1.487 7.906 -5.110 1.00 87.12 84 ALA A CA 1
ATOM 631 C C . ALA A 1 84 ? 2.847 7.370 -5.584 1.00 87.12 84 ALA A C 1
ATOM 633 O O . ALA A 1 84 ? 2.923 6.692 -6.608 1.00 87.12 84 ALA A O 1
ATOM 634 N N . VAL A 1 85 ? 3.922 7.639 -4.837 1.00 84.19 85 VAL A N 1
ATOM 635 C CA . VAL A 1 85 ? 5.261 7.116 -5.141 1.00 84.19 85 VAL A CA 1
ATOM 636 C C . VAL A 1 85 ? 5.311 5.599 -4.966 1.00 84.19 85 VAL A C 1
ATOM 638 O O . VAL A 1 85 ? 5.843 4.908 -5.835 1.00 84.19 85 VAL A O 1
ATOM 641 N N . PHE A 1 86 ? 4.746 5.072 -3.879 1.00 84.31 86 PHE A N 1
ATOM 642 C CA . PHE A 1 86 ? 4.720 3.636 -3.610 1.00 84.31 86 PHE A CA 1
ATOM 643 C C . PHE A 1 86 ? 3.833 2.880 -4.605 1.00 84.31 86 PHE A C 1
ATOM 645 O O . PHE A 1 86 ? 4.234 1.851 -5.147 1.00 84.31 86 PHE A O 1
ATOM 652 N N . CYS A 1 87 ? 2.655 3.412 -4.911 1.00 85.38 87 CYS A N 1
ATOM 653 C CA . CYS A 1 87 ? 1.676 2.751 -5.766 1.00 85.38 87 CYS A CA 1
ATOM 654 C C . CYS A 1 87 ? 1.871 3.017 -7.268 1.00 85.38 87 CYS A C 1
ATOM 656 O O . CYS A 1 87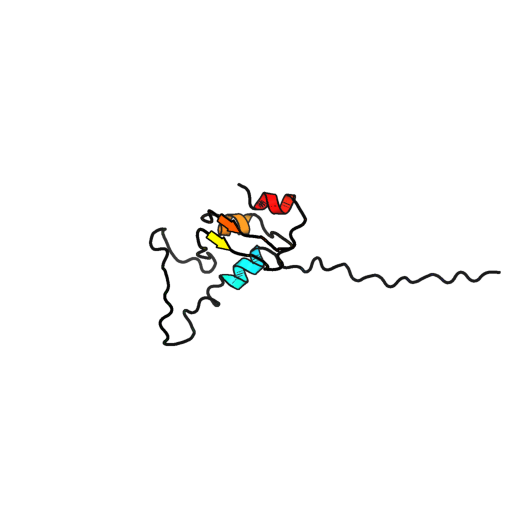 ? 1.119 2.470 -8.066 1.00 85.38 87 CYS A O 1
ATOM 658 N N . ALA A 1 88 ? 2.891 3.779 -7.687 1.00 85.56 88 ALA A N 1
ATOM 659 C CA . ALA A 1 88 ? 3.112 4.158 -9.092 1.00 85.56 88 ALA A CA 1
ATOM 660 C C . ALA A 1 88 ? 3.164 2.975 -10.083 1.00 85.56 88 ALA A C 1
ATOM 662 O O . ALA A 1 88 ? 2.861 3.136 -11.266 1.00 85.56 88 ALA A O 1
ATOM 663 N N . HIS A 1 89 ? 3.569 1.793 -9.613 1.00 81.81 89 HIS A N 1
ATOM 664 C CA . HIS A 1 89 ? 3.664 0.565 -10.413 1.00 81.81 89 HIS A CA 1
ATOM 665 C C . HIS A 1 89 ? 2.845 -0.599 -9.839 1.00 81.81 89 HIS A C 1
ATOM 667 O O . HIS A 1 89 ? 2.909 -1.715 -10.359 1.00 81.81 89 HIS A O 1
ATOM 673 N N . VAL A 1 90 ? 2.086 -0.349 -8.770 1.00 85.12 90 VAL A N 1
ATOM 674 C CA . VAL A 1 90 ? 1.206 -1.342 -8.158 1.00 85.12 90 VAL A CA 1
ATOM 675 C C . VAL A 1 90 ? -0.074 -1.388 -8.984 1.00 85.12 90 VAL A C 1
ATOM 677 O O . VAL A 1 90 ? -0.791 -0.401 -9.097 1.00 85.12 90 VAL A O 1
ATOM 680 N N . MET A 1 91 ? -0.339 -2.536 -9.594 1.00 86.19 91 MET A N 1
ATOM 681 C CA . MET A 1 91 ? -1.551 -2.790 -10.371 1.00 86.19 91 MET A CA 1
ATOM 682 C C . MET A 1 91 ? -2.683 -3.328 -9.499 1.00 86.19 91 MET A C 1
ATOM 684 O O . MET A 1 91 ? -3.850 -3.089 -9.792 1.00 86.19 91 MET A O 1
ATOM 688 N N . GLU A 1 92 ? -2.342 -4.050 -8.434 1.00 90.12 92 GLU A N 1
ATOM 689 C CA . GLU A 1 92 ? -3.305 -4.646 -7.515 1.00 90.12 92 GLU A CA 1
ATOM 690 C C . GLU A 1 92 ? -2.868 -4.383 -6.075 1.00 90.12 92 GLU A C 1
ATOM 692 O O . GLU A 1 92 ? -1.733 -4.679 -5.700 1.00 90.12 92 GLU A O 1
ATOM 697 N N . LEU A 1 93 ? -3.777 -3.840 -5.266 1.00 90.38 93 LEU A N 1
ATOM 698 C CA . LEU A 1 93 ? -3.562 -3.571 -3.849 1.00 90.38 93 LEU A CA 1
ATOM 699 C C . LEU A 1 93 ? -4.638 -4.289 -3.030 1.00 90.38 93 LEU A C 1
ATOM 701 O O . LEU A 1 93 ? -5.815 -3.934 -3.090 1.00 90.38 93 LEU A O 1
ATOM 705 N N . ASP A 1 94 ? -4.228 -5.282 -2.243 1.00 91.06 94 ASP A N 1
ATOM 706 C CA . ASP A 1 94 ? -5.100 -5.965 -1.291 1.00 91.06 94 ASP A CA 1
ATOM 707 C C . ASP A 1 94 ? -4.910 -5.393 0.116 1.00 91.06 94 ASP A C 1
ATOM 709 O O . ASP A 1 94 ? -3.884 -5.591 0.768 1.00 91.06 94 ASP A O 1
ATOM 713 N N . MET A 1 95 ? -5.944 -4.699 0.584 1.00 91.00 95 MET A N 1
ATOM 714 C CA . MET A 1 95 ? -6.031 -4.091 1.913 1.00 91.00 95 MET A CA 1
ATOM 715 C C . MET A 1 95 ? -7.126 -4.738 2.766 1.00 91.00 95 MET A C 1
ATOM 717 O O . MET A 1 95 ? -7.589 -4.146 3.743 1.00 91.00 95 MET A O 1
ATOM 721 N N . SER A 1 96 ? -7.565 -5.946 2.418 1.00 90.06 96 SER A N 1
ATOM 722 C CA . SER A 1 96 ? -8.620 -6.648 3.146 1.00 90.06 96 SER A CA 1
ATOM 723 C C . SER A 1 96 ? -8.251 -6.895 4.619 1.00 90.06 96 SER A C 1
ATOM 725 O O . SER A 1 96 ? -7.084 -6.960 5.004 1.00 90.06 96 SER A O 1
ATOM 727 N N . HIS A 1 97 ? -9.265 -6.999 5.483 1.00 90.31 97 HIS A N 1
ATOM 728 C CA . HIS A 1 97 ? -9.090 -7.201 6.931 1.00 90.31 97 HIS A CA 1
ATOM 729 C C . HIS A 1 97 ? -8.246 -6.115 7.644 1.00 90.31 97 HIS A C 1
ATOM 731 O O . HIS A 1 97 ? -7.635 -6.376 8.680 1.00 90.31 97 HIS A O 1
ATOM 737 N N . ASN A 1 98 ? -8.223 -4.888 7.114 1.00 92.12 98 ASN A N 1
ATOM 738 C CA . ASN A 1 98 ? -7.691 -3.704 7.795 1.00 92.12 98 ASN A CA 1
ATOM 739 C C . ASN A 1 98 ? -8.809 -2.893 8.478 1.00 92.12 98 ASN A C 1
ATOM 741 O O . ASN A 1 98 ? -9.975 -3.282 8.467 1.00 92.12 98 ASN A O 1
ATOM 745 N N . LYS A 1 99 ? -8.441 -1.785 9.124 1.00 92.50 99 LYS A N 1
ATOM 746 C CA . LYS A 1 99 ? -9.310 -0.954 9.971 1.00 92.50 99 LYS A CA 1
ATOM 747 C C . LYS A 1 99 ? -9.578 0.437 9.373 1.00 92.50 99 LYS A C 1
ATOM 749 O O . LYS A 1 99 ? -9.925 1.352 10.111 1.00 92.50 99 LYS A O 1
ATOM 754 N N . LEU A 1 100 ? -9.382 0.618 8.065 1.00 89.94 100 LEU A N 1
ATOM 755 C CA . LEU A 1 100 ? -9.721 1.858 7.358 1.00 89.94 100 LEU A CA 1
ATOM 756 C C . LEU A 1 100 ? -11.242 2.061 7.386 1.00 89.94 100 LEU A C 1
ATOM 758 O O . LEU A 1 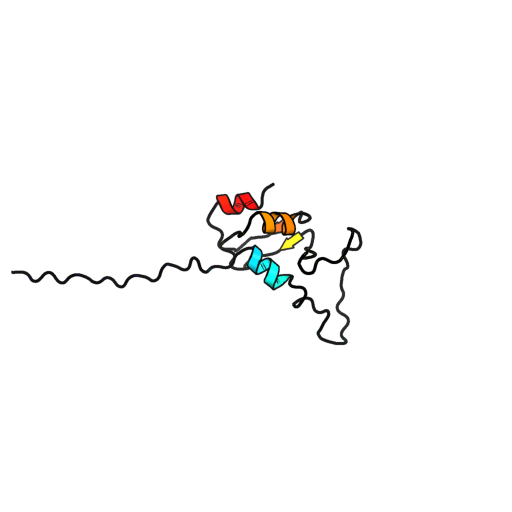100 ? -11.986 1.217 6.889 1.00 89.94 100 LEU A O 1
ATOM 762 N N . GLN A 1 101 ? -11.692 3.163 7.987 1.00 89.12 101 GLN A N 1
ATOM 763 C CA . GLN A 1 101 ? -13.118 3.499 8.115 1.00 89.12 101 GLN A CA 1
ATOM 764 C C . GLN A 1 101 ? -13.518 4.771 7.358 1.00 89.12 101 GLN A C 1
ATOM 766 O O . GLN A 1 101 ? -14.705 4.979 7.112 1.00 89.12 101 GLN A O 1
ATOM 771 N N . ASP A 1 102 ? -12.554 5.610 6.970 1.00 90.12 102 ASP A N 1
ATOM 772 C CA . ASP A 1 102 ? -12.816 6.837 6.221 1.00 90.12 102 ASP A CA 1
ATOM 773 C C . ASP A 1 102 ? -12.722 6.591 4.709 1.00 90.12 102 ASP A C 1
ATOM 775 O O . ASP A 1 102 ? -11.676 6.214 4.176 1.00 90.12 102 ASP A O 1
ATOM 779 N N . TRP A 1 103 ? -13.823 6.843 4.000 1.00 89.56 103 TRP A N 1
ATOM 780 C CA . TRP A 1 103 ? -13.876 6.753 2.542 1.00 89.56 103 TRP A CA 1
ATOM 781 C C . TRP A 1 103 ? -12.933 7.733 1.843 1.00 89.56 103 TRP A C 1
ATOM 783 O O . TRP A 1 103 ? -12.429 7.403 0.774 1.00 89.56 103 TRP A O 1
ATOM 793 N N . HIS A 1 104 ? -12.657 8.903 2.426 1.00 91.12 104 HIS A N 1
ATOM 794 C CA . HIS A 1 104 ? -11.708 9.855 1.841 1.00 91.12 104 HIS A CA 1
ATOM 795 C C . HIS A 1 104 ? -10.310 9.254 1.748 1.00 91.12 104 HIS A C 1
ATOM 797 O O . HIS A 1 104 ? -9.605 9.482 0.772 1.00 91.12 104 HIS A O 1
ATOM 803 N N . GLU A 1 105 ? -9.931 8.440 2.730 1.00 90.94 105 GLU A N 1
ATOM 804 C CA . GLU A 1 105 ? -8.645 7.760 2.728 1.00 90.94 105 GLU A CA 1
ATOM 805 C C . GLU A 1 105 ? -8.598 6.605 1.729 1.00 90.94 105 GLU A C 1
ATOM 807 O O . GLU A 1 105 ? -7.576 6.394 1.083 1.00 90.94 105 GLU A O 1
ATOM 812 N N . VAL A 1 106 ? -9.712 5.891 1.543 1.00 88.12 106 VAL A N 1
ATOM 813 C CA . VAL A 1 106 ? -9.825 4.870 0.490 1.00 88.12 106 VAL A CA 1
ATOM 814 C C . VAL A 1 106 ? -9.644 5.501 -0.892 1.00 88.12 106 VAL A C 1
ATOM 816 O O . VAL A 1 106 ? -8.961 4.935 -1.745 1.00 88.12 106 VAL A O 1
ATOM 819 N N . LEU A 1 107 ? -10.193 6.702 -1.096 1.00 89.94 107 LEU A N 1
ATOM 820 C CA . LEU A 1 107 ? -10.076 7.429 -2.359 1.00 89.94 107 LEU A CA 1
ATOM 821 C C . LEU A 1 107 ? -8.641 7.878 -2.680 1.00 89.94 107 LEU A C 1
ATOM 823 O O . LEU A 1 107 ? -8.352 8.149 -3.842 1.00 89.94 107 LEU A O 1
ATOM 827 N N . LEU A 1 108 ? -7.724 7.905 -1.704 1.00 90.25 108 LEU A N 1
ATOM 828 C CA . LEU A 1 108 ? -6.305 8.198 -1.955 1.00 90.25 108 LEU A CA 1
ATOM 829 C C . LEU A 1 108 ? -5.602 7.097 -2.761 1.00 90.25 108 LEU A C 1
ATOM 831 O O . LEU A 1 108 ? -4.567 7.360 -3.372 1.00 90.25 108 LEU A O 1
ATOM 835 N N . PHE A 1 109 ? -6.150 5.878 -2.771 1.00 85.94 109 PHE A N 1
ATOM 836 C CA . PHE A 1 109 ? -5.598 4.736 -3.507 1.00 85.94 109 PHE A CA 1
ATOM 837 C C . PHE A 1 109 ? -6.186 4.578 -4.914 1.00 85.94 109 PHE A C 1
ATOM 839 O O . PHE A 1 109 ? -5.662 3.807 -5.715 1.00 85.94 109 PHE A O 1
ATOM 846 N N . THR A 1 110 ? -7.268 5.291 -5.224 1.00 78.06 110 THR A N 1
ATOM 847 C CA . THR A 1 110 ? -7.887 5.312 -6.552 1.00 78.06 110 THR A CA 1
ATOM 848 C C . THR A 1 110 ? -7.406 6.536 -7.322 1.00 78.06 110 THR A C 1
ATOM 850 O O . THR A 1 110 ? -7.738 7.660 -6.950 1.00 78.06 110 THR A O 1
ATOM 853 N N . VAL A 1 111 ? -6.635 6.311 -8.389 1.00 58.38 111 VAL A N 1
ATOM 854 C CA . VAL A 1 111 ? -6.237 7.334 -9.373 1.00 58.38 111 VAL A CA 1
ATOM 855 C C . VAL A 1 111 ? -7.093 7.203 -10.625 1.00 58.38 111 VAL A C 1
ATOM 857 O O . VAL A 1 111 ? -7.318 6.046 -11.047 1.00 58.38 111 VAL A O 1
#

Foldseek 3Di:
DDDDDDPPDPPDDPPDPVWDAPLRLCCVCQQPVNPCPPDDPDDDDDPPPPDDDDDDDNPQGPADLAAACAQVQHQAHPDLVSLCSNCVNHPHYHHHNYNHDDVVRVCSNPD

Secondary structure (DSSP, 8-state):
------------------PEEHHHHHHHHH-TTTSGGGS-SS-------TTS-----TT-----SEEE-TTS-EEE---HHHHHHHHTT-SEEE-TT-----HHHHGGG--